Protein AF-A0AAV6ZSX0-F1 (afdb_monomer)

Secondary structure (DSSP, 8-state):
-EEEEE-TTS-EEEEEE-TTS-EEEEEEEE-TTS-EEEEEEE--SSS--EEEEEEE------------

Structure (mmCIF, N/CA/C/O backbone):
data_AF-A0AAV6ZSX0-F1
#
_entry.id   AF-A0AAV6ZSX0-F1
#
loop_
_atom_site.group_PDB
_atom_site.id
_atom_site.type_symbol
_atom_site.label_atom_id
_atom_site.label_alt_id
_atom_site.label_comp_id
_atom_site.label_asym_id
_atom_site.label_entity_id
_atom_site.label_seq_id
_atom_site.pdbx_PDB_ins_code
_atom_site.Cartn_x
_atom_site.Cartn_y
_atom_site.Cartn_z
_atom_site.occupancy
_atom_site.B_iso_or_equiv
_atom_site.auth_seq_id
_atom_site.auth_comp_id
_atom_site.auth_asym_id
_atom_site.auth_atom_id
_atom_site.pdbx_PDB_model_num
ATOM 1 N N . GLY A 1 1 ? -11.398 -3.663 7.700 1.00 86.06 1 GLY A N 1
ATOM 2 C CA . GLY A 1 1 ? -11.635 -4.951 7.015 1.00 86.06 1 GLY A CA 1
ATOM 3 C C . GLY A 1 1 ? -11.164 -4.887 5.571 1.00 86.06 1 GLY A C 1
ATOM 4 O O . GLY A 1 1 ? -10.611 -3.859 5.197 1.00 86.06 1 GLY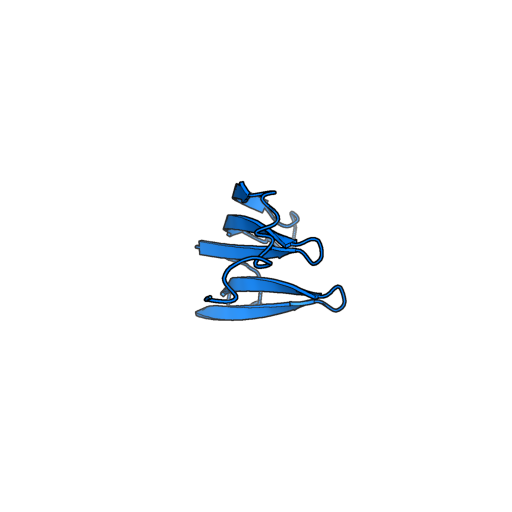 A O 1
ATOM 5 N N . PRO A 1 2 ? -11.346 -5.949 4.768 1.00 93.50 2 PRO A N 1
ATOM 6 C CA . PRO A 1 2 ? -10.979 -5.946 3.351 1.00 93.50 2 PRO A CA 1
ATOM 7 C C . PRO A 1 2 ? -11.820 -4.934 2.565 1.00 93.50 2 PRO A C 1
ATOM 9 O O . PRO A 1 2 ? -12.994 -4.727 2.875 1.00 93.50 2 PRO A O 1
ATOM 12 N N . GLY A 1 3 ? -11.231 -4.322 1.545 1.00 94.12 3 GLY A N 1
ATOM 13 C CA . GLY A 1 3 ? -11.910 -3.363 0.686 1.00 94.12 3 GLY A CA 1
ATOM 14 C C . GLY A 1 3 ? -11.132 -3.054 -0.587 1.00 94.12 3 GLY A C 1
ATOM 15 O O . GLY A 1 3 ? -10.027 -3.559 -0.807 1.00 94.12 3 GLY A O 1
ATOM 16 N N . VAL A 1 4 ? -11.721 -2.186 -1.406 1.00 94.31 4 VAL A N 1
ATOM 17 C CA . VAL A 1 4 ? -11.1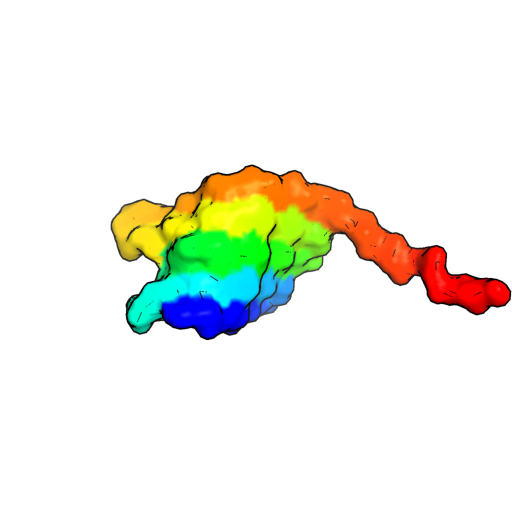03 -1.656 -2.621 1.00 94.31 4 VAL A CA 1
ATOM 18 C C . VAL A 1 4 ? -11.260 -0.140 -2.627 1.00 94.31 4 VAL A C 1
ATOM 20 O O . VAL A 1 4 ? -12.359 0.368 -2.408 1.00 94.31 4 VAL A O 1
ATOM 23 N N . LEU A 1 5 ? -10.167 0.578 -2.871 1.00 92.75 5 LEU A N 1
ATOM 24 C CA . LEU A 1 5 ? -10.145 2.025 -3.059 1.00 92.75 5 LEU A CA 1
ATOM 25 C C . LEU A 1 5 ? -9.750 2.323 -4.503 1.00 92.75 5 LEU A C 1
ATOM 27 O O . LEU A 1 5 ? -8.719 1.850 -4.972 1.00 92.75 5 LEU A O 1
ATOM 31 N N . ILE A 1 6 ? -10.554 3.133 -5.184 1.00 94.06 6 ILE A N 1
ATOM 32 C CA . ILE A 1 6 ? -10.279 3.615 -6.537 1.00 94.06 6 ILE A CA 1
ATOM 33 C C . ILE A 1 6 ? -10.153 5.131 -6.449 1.00 94.06 6 ILE A C 1
ATOM 35 O O . ILE A 1 6 ? -11.056 5.795 -5.938 1.00 94.06 6 ILE A O 1
ATOM 39 N N . THR A 1 7 ? -9.025 5.668 -6.900 1.00 91.06 7 THR A N 1
ATOM 40 C CA . THR A 1 7 ? -8.795 7.115 -6.953 1.00 91.06 7 THR A CA 1
ATOM 41 C C . THR A 1 7 ? -9.239 7.694 -8.294 1.00 91.06 7 THR A C 1
ATOM 43 O O . THR A 1 7 ? -9.400 6.967 -9.276 1.00 91.06 7 THR A O 1
ATOM 46 N N . GLU A 1 8 ? -9.406 9.017 -8.346 1.00 93.94 8 GLU A N 1
ATOM 47 C CA . GLU A 1 8 ? -9.759 9.742 -9.576 1.00 93.94 8 GLU A CA 1
ATOM 48 C C . GLU A 1 8 ? -8.719 9.548 -10.686 1.00 93.94 8 GLU A C 1
ATOM 50 O O . GLU A 1 8 ? -9.079 9.482 -11.855 1.00 93.94 8 GLU A O 1
ATOM 55 N N . ASP A 1 9 ? -7.449 9.358 -10.321 1.00 91.88 9 ASP A N 1
ATOM 56 C CA . ASP A 1 9 ? -6.376 9.054 -11.267 1.00 91.88 9 ASP A CA 1
ATOM 57 C C . ASP A 1 9 ? -6.440 7.635 -11.854 1.00 91.88 9 ASP A C 1
ATOM 59 O O . ASP A 1 9 ? -5.533 7.276 -12.591 1.00 91.88 9 ASP A O 1
ATOM 63 N N . ASN A 1 10 ? -7.440 6.803 -11.536 1.00 91.25 10 ASN A N 1
ATOM 64 C CA . ASN A 1 10 ? -7.517 5.368 -11.872 1.00 91.25 10 ASN A CA 1
ATOM 65 C C . ASN A 1 10 ? -6.496 4.472 -11.144 1.00 91.25 10 ASN A C 1
ATOM 67 O O . ASN A 1 10 ? -6.272 3.333 -11.557 1.00 91.25 10 ASN A O 1
ATOM 71 N N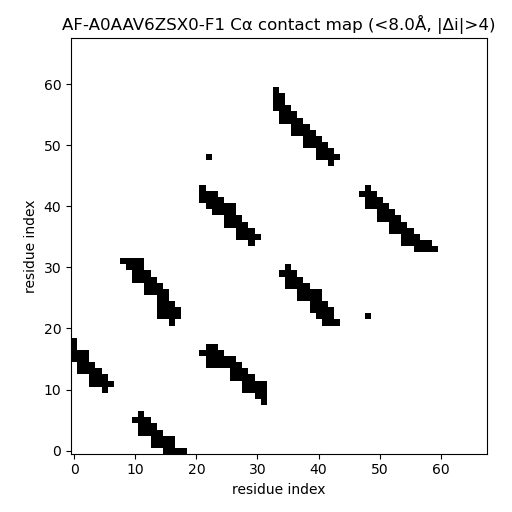 . THR A 1 11 ? -5.905 4.933 -10.039 1.00 92.00 11 THR A N 1
ATOM 72 C CA . THR A 1 11 ? -5.121 4.048 -9.167 1.00 92.00 11 THR A CA 1
ATOM 73 C C . THR A 1 11 ? -6.066 3.216 -8.305 1.00 92.00 11 THR A C 1
ATOM 75 O O . THR A 1 11 ? -7.022 3.733 -7.727 1.00 92.00 11 THR A O 1
ATOM 78 N N . LEU A 1 12 ? -5.797 1.918 -8.214 1.00 94.50 12 LEU A N 1
ATOM 79 C CA . LEU A 1 12 ? -6.632 0.940 -7.530 1.00 94.50 12 LEU A CA 1
ATOM 80 C C . LEU A 1 12 ? -5.844 0.281 -6.401 1.00 94.50 12 LEU A C 1
ATOM 82 O O . LEU A 1 12 ? -4.771 -0.266 -6.623 1.00 94.50 12 LEU A O 1
ATOM 86 N N . TYR A 1 13 ? -6.377 0.321 -5.187 1.00 93.75 13 TYR A N 1
ATOM 87 C CA . TYR A 1 13 ? -5.837 -0.385 -4.033 1.00 93.75 13 TYR A CA 1
ATOM 88 C C . TYR A 1 13 ? -6.816 -1.456 -3.570 1.00 93.75 13 TYR A C 1
ATOM 90 O O . TYR A 1 13 ? -7.957 -1.146 -3.243 1.00 93.75 13 TYR A O 1
ATOM 98 N N . GLU A 1 14 ? -6.354 -2.694 -3.483 1.00 96.19 14 GLU A N 1
ATOM 99 C CA . GLU A 1 14 ? -7.084 -3.832 -2.933 1.00 96.19 14 GLU A CA 1
ATOM 100 C C . GLU A 1 14 ? -6.358 -4.301 -1.680 1.00 96.19 14 GLU A C 1
ATOM 102 O O . GLU A 1 14 ? -5.190 -4.679 -1.746 1.00 96.19 14 GLU A O 1
ATOM 107 N N . GLY A 1 15 ? -7.016 -4.286 -0.529 1.00 94.75 15 GLY A N 1
ATOM 108 C CA . GLY A 1 15 ? -6.350 -4.678 0.706 1.00 94.75 15 GLY A CA 1
ATOM 109 C C . GLY A 1 15 ? -7.188 -4.440 1.941 1.00 94.75 15 GLY A C 1
ATOM 110 O O . GLY A 1 15 ? -8.411 -4.311 1.871 1.00 94.75 15 GLY A O 1
ATOM 111 N N . GLU A 1 16 ? -6.525 -4.400 3.088 1.00 94.94 16 GLU A N 1
ATOM 112 C CA . G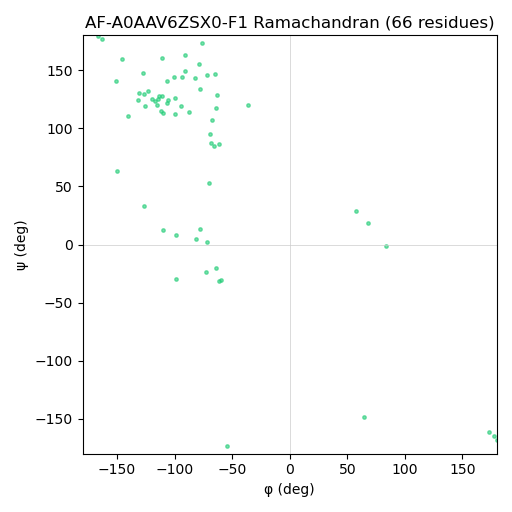LU A 1 16 ? -7.194 -4.168 4.360 1.00 94.94 16 GLU A CA 1
ATOM 113 C C . GLU A 1 16 ? -7.236 -2.672 4.710 1.00 94.94 16 GLU A C 1
ATOM 115 O O . GLU A 1 16 ? -6.378 -1.867 4.337 1.00 94.94 16 GLU A O 1
ATOM 120 N N . PHE A 1 17 ? -8.293 -2.302 5.426 1.00 93.19 17 PHE A N 1
ATOM 121 C CA . PHE A 1 17 ? -8.564 -0.950 5.890 1.00 93.19 17 PHE A CA 1
ATOM 122 C C . PHE A 1 17 ? -8.815 -0.945 7.393 1.00 93.19 17 PHE A C 1
ATOM 124 O O . PHE A 1 17 ? -9.383 -1.897 7.943 1.00 93.19 17 PHE A O 1
ATOM 131 N N . THR A 1 18 ? -8.429 0.139 8.053 1.00 91.62 18 THR A N 1
ATOM 132 C CA . THR A 1 18 ? -8.828 0.430 9.432 1.00 91.62 18 THR A CA 1
ATOM 133 C C . THR A 1 18 ? -10.272 0.931 9.492 1.00 91.62 18 THR A C 1
ATOM 135 O O . THR A 1 18 ? -10.910 1.168 8.464 1.00 91.62 18 THR A O 1
ATOM 138 N N . GLU A 1 19 ? -10.792 1.102 10.705 1.00 89.06 19 GLU A N 1
ATOM 139 C CA . GLU A 1 19 ? -12.105 1.714 10.944 1.00 89.06 19 GLU A CA 1
ATOM 140 C C . GLU A 1 19 ? -12.161 3.166 10.433 1.00 89.06 19 GLU A C 1
ATOM 142 O O . GLU A 1 19 ? -13.182 3.593 9.901 1.00 89.06 19 GLU A O 1
ATOM 147 N N . ASP A 1 20 ? -11.031 3.877 10.458 1.00 88.56 20 ASP A N 1
ATOM 148 C CA . ASP A 1 20 ? -10.869 5.232 9.906 1.00 88.56 20 ASP A CA 1
ATOM 149 C C . ASP A 1 20 ? -10.709 5.272 8.373 1.00 88.56 20 ASP A C 1
ATOM 151 O O . ASP A 1 20 ? -10.282 6.285 7.815 1.00 88.56 20 ASP A O 1
ATOM 155 N N . CYS A 1 21 ? -10.992 4.167 7.673 1.00 85.75 21 CYS A N 1
ATOM 156 C CA . CYS A 1 21 ? -10.812 4.033 6.222 1.00 85.75 21 CYS A CA 1
ATOM 157 C C . CYS A 1 21 ? -9.365 4.285 5.747 1.00 85.75 21 CYS A C 1
ATOM 159 O O . CYS A 1 21 ? -9.128 4.701 4.610 1.00 85.75 21 CYS A O 1
ATOM 161 N N . LEU A 1 22 ? -8.375 4.017 6.603 1.00 89.88 22 LEU A N 1
ATOM 162 C CA . LEU A 1 22 ? -6.958 4.109 6.258 1.00 89.88 22 LEU A CA 1
ATOM 163 C C . LEU A 1 22 ? -6.429 2.749 5.802 1.00 89.88 22 LEU A C 1
ATOM 165 O O . LEU A 1 22 ? -6.820 1.716 6.337 1.00 89.88 22 LEU A O 1
ATOM 169 N N . LEU A 1 23 ? -5.511 2.751 4.832 1.00 91.19 23 LEU A N 1
ATOM 170 C CA . LEU A 1 23 ? -4.865 1.533 4.344 1.00 91.19 23 LEU A CA 1
ATOM 171 C C . LEU A 1 23 ? -4.047 0.899 5.475 1.00 91.19 23 LEU A C 1
ATOM 173 O O . LEU A 1 23 ? -3.213 1.566 6.095 1.00 91.19 23 LEU A O 1
ATOM 177 N N . SER A 1 24 ? -4.266 -0.386 5.719 1.00 92.94 24 SER A N 1
ATOM 178 C CA . SER A 1 24 ? -3.558 -1.153 6.739 1.00 92.94 24 SER A CA 1
ATOM 179 C C . SER A 1 24 ? -3.355 -2.590 6.274 1.00 92.94 24 SER A C 1
ATOM 181 O O . SER A 1 24 ? -4.060 -3.061 5.391 1.00 92.94 24 SER A O 1
ATOM 183 N N . GLY A 1 25 ? -2.404 -3.305 6.868 1.00 92.56 25 GLY A N 1
ATOM 184 C CA . GLY A 1 25 ? -2.211 -4.726 6.594 1.00 92.56 25 GLY A CA 1
ATOM 185 C C . GLY A 1 25 ? -1.790 -5.008 5.154 1.00 92.56 25 GLY A C 1
ATOM 186 O O . GLY A 1 25 ? -1.056 -4.233 4.542 1.00 92.56 25 GLY A O 1
ATOM 187 N N . LYS A 1 26 ? -2.188 -6.163 4.623 1.00 95.06 26 LYS A N 1
ATOM 188 C CA . LYS A 1 26 ? -1.748 -6.599 3.291 1.00 95.06 26 LYS A CA 1
ATOM 189 C C . LYS A 1 26 ? -2.596 -5.958 2.199 1.00 95.06 26 LYS A C 1
ATOM 191 O O . LYS A 1 26 ? -3.813 -5.838 2.334 1.00 95.06 26 LYS A O 1
ATOM 196 N N . GLY A 1 27 ? -1.954 -5.619 1.086 1.00 94.94 27 GLY A N 1
ATOM 197 C CA . GLY A 1 27 ? -2.653 -5.107 -0.080 1.00 94.94 27 GLY A CA 1
ATOM 198 C C . GLY A 1 27 ? -1.853 -5.151 -1.377 1.00 94.94 27 GLY A C 1
ATOM 199 O O . GLY A 1 27 ? -0.681 -5.538 -1.423 1.00 94.94 27 GLY A O 1
ATOM 200 N N . LYS A 1 28 ? -2.527 -4.733 -2.441 1.00 95.50 28 LYS A N 1
ATOM 201 C CA . LYS A 1 28 ? -2.022 -4.558 -3.796 1.00 95.50 28 LYS A CA 1
ATOM 202 C C . LYS A 1 28 ? -2.472 -3.192 -4.299 1.00 95.50 28 LYS A C 1
ATOM 204 O O . LYS A 1 28 ? -3.660 -2.903 -4.322 1.00 95.50 28 LYS A O 1
ATOM 209 N N . LEU A 1 29 ? -1.520 -2.372 -4.723 1.00 93.56 29 LEU A N 1
ATOM 210 C CA . LEU A 1 29 ? -1.744 -1.064 -5.323 1.00 93.56 29 LEU A CA 1
ATOM 211 C C . LEU A 1 29 ? -1.388 -1.138 -6.810 1.00 93.56 29 LEU A C 1
ATOM 213 O O . LEU A 1 29 ? -0.228 -1.329 -7.155 1.00 93.56 29 LEU A O 1
ATOM 217 N N . THR A 1 30 ? -2.377 -1.003 -7.678 1.00 94.06 30 THR A N 1
ATOM 218 C CA . THR A 1 30 ? -2.230 -0.930 -9.131 1.00 94.06 30 THR A CA 1
ATOM 219 C C . THR A 1 30 ? -2.307 0.529 -9.547 1.00 94.06 30 THR A C 1
ATOM 221 O O . THR A 1 30 ? -3.345 1.171 -9.407 1.00 94.06 30 THR A O 1
ATOM 224 N N . PHE A 1 31 ? -1.197 1.063 -10.030 1.00 91.81 31 PHE A N 1
ATOM 225 C CA . PHE A 1 31 ? -1.109 2.415 -10.551 1.00 91.81 31 PHE A CA 1
ATOM 226 C C . PHE A 1 31 ? -1.683 2.482 -11.964 1.00 91.81 31 PHE A C 1
ATOM 228 O O . PHE A 1 31 ? -1.664 1.515 -12.724 1.00 91.81 31 PHE A O 1
ATOM 235 N N . SER A 1 32 ? -2.123 3.670 -12.350 1.00 90.81 32 SER A N 1
ATOM 236 C CA . SER A 1 32 ? -2.728 3.953 -13.656 1.00 90.81 32 SER A CA 1
ATOM 237 C C . SER A 1 32 ? -1.767 3.747 -14.829 1.00 90.81 32 SER A C 1
ATOM 239 O O . SER A 1 32 ? -2.191 3.550 -15.961 1.00 90.81 32 SER A O 1
ATOM 241 N N . ASN A 1 33 ? -0.460 3.765 -14.559 1.00 89.31 33 ASN A N 1
ATOM 242 C CA . ASN A 1 33 ? 0.594 3.435 -15.520 1.00 89.31 33 ASN A CA 1
ATOM 243 C C . ASN A 1 33 ? 0.821 1.914 -15.681 1.00 89.31 33 ASN A C 1
ATOM 245 O O . ASN A 1 33 ? 1.750 1.503 -16.374 1.00 89.31 33 ASN A O 1
ATOM 249 N N . GLY A 1 34 ? 0.009 1.078 -15.029 1.00 88.00 34 GLY A N 1
ATOM 250 C CA . GLY A 1 34 ? 0.110 -0.380 -15.056 1.00 88.00 34 GLY A CA 1
ATOM 251 C C . GLY A 1 34 ? 1.115 -0.969 -14.065 1.00 88.00 34 GLY A C 1
ATOM 252 O O . GLY A 1 34 ? 1.228 -2.187 -13.981 1.00 88.00 34 GLY A O 1
ATOM 253 N N . PHE A 1 35 ? 1.835 -0.153 -13.290 1.00 92.19 35 PHE A N 1
ATOM 254 C CA . PHE A 1 35 ? 2.719 -0.675 -12.248 1.00 92.19 35 PHE A CA 1
ATOM 255 C C . PHE A 1 35 ? 1.900 -1.233 -11.091 1.00 92.19 35 PHE A C 1
ATOM 257 O O . PHE A 1 35 ? 0.856 -0.691 -10.730 1.00 92.19 35 PHE A O 1
ATOM 264 N N . THR A 1 36 ? 2.395 -2.289 -10.456 1.00 94.00 36 THR A N 1
ATOM 265 C CA . THR A 1 36 ? 1.732 -2.895 -9.300 1.00 94.00 36 THR A CA 1
ATOM 266 C C . THR A 1 36 ? 2.682 -2.995 -8.123 1.00 94.00 36 THR A C 1
ATOM 268 O O . THR A 1 36 ? 3.774 -3.539 -8.250 1.00 94.00 36 THR A O 1
ATOM 271 N N . LEU A 1 37 ? 2.255 -2.526 -6.959 1.00 93.88 37 LEU A N 1
ATOM 272 C CA . LEU A 1 37 ? 2.967 -2.645 -5.698 1.00 93.88 37 LEU A CA 1
ATOM 273 C C . LEU A 1 37 ? 2.200 -3.588 -4.772 1.00 93.88 37 LEU A C 1
ATOM 275 O O . LEU A 1 37 ? 1.093 -3.273 -4.342 1.00 93.88 37 LEU A O 1
ATOM 279 N N . VAL A 1 38 ? 2.791 -4.735 -4.448 1.00 95.31 38 VAL A N 1
ATOM 280 C CA . VAL A 1 38 ? 2.200 -5.722 -3.532 1.00 95.31 38 VAL A CA 1
ATOM 281 C C . VAL A 1 38 ? 3.012 -5.752 -2.250 1.00 95.31 38 VAL A C 1
ATOM 283 O O . VAL A 1 38 ? 4.232 -5.916 -2.290 1.00 95.31 38 VAL A O 1
ATOM 286 N N . GLY A 1 39 ? 2.348 -5.603 -1.108 1.00 95.12 39 GLY A N 1
ATOM 287 C CA . GLY A 1 39 ? 3.045 -5.505 0.166 1.00 95.12 39 GLY A CA 1
ATOM 288 C C . GLY A 1 39 ? 2.137 -5.268 1.360 1.00 95.12 39 GLY A C 1
ATOM 289 O O . GLY A 1 39 ? 0.921 -5.446 1.298 1.00 95.12 39 GLY A O 1
ATOM 290 N N . THR A 1 40 ? 2.761 -4.858 2.456 1.00 95.25 40 THR A N 1
ATOM 291 C CA . THR A 1 40 ? 2.075 -4.425 3.670 1.00 95.25 40 THR A CA 1
ATOM 292 C C . THR A 1 40 ? 2.028 -2.906 3.692 1.00 95.25 40 THR A C 1
ATOM 294 O O . THR A 1 40 ? 3.067 -2.254 3.586 1.00 95.25 40 THR A O 1
ATOM 297 N N . PHE A 1 41 ? 0.835 -2.348 3.844 1.00 93.19 41 PHE A N 1
ATOM 298 C CA . PHE A 1 41 ? 0.564 -0.922 3.875 1.00 93.19 41 PHE A CA 1
ATOM 299 C C . PHE A 1 41 ? 0.247 -0.494 5.301 1.00 93.19 41 PHE A C 1
ATOM 301 O O . PHE A 1 41 ? -0.430 -1.194 6.053 1.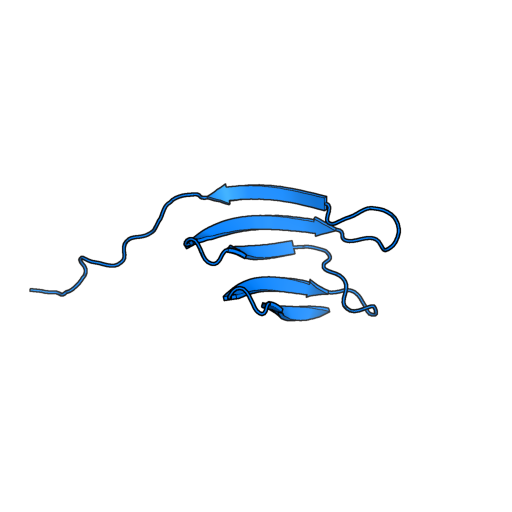00 93.19 41 PHE A O 1
ATOM 308 N N . ASN A 1 42 ? 0.746 0.672 5.679 1.00 90.88 42 ASN A N 1
ATOM 309 C CA . ASN A 1 42 ? 0.407 1.306 6.936 1.00 90.88 42 ASN A CA 1
ATOM 310 C C . ASN A 1 42 ? 0.273 2.804 6.693 1.00 90.88 42 ASN A C 1
ATOM 312 O O . ASN A 1 42 ? 1.247 3.49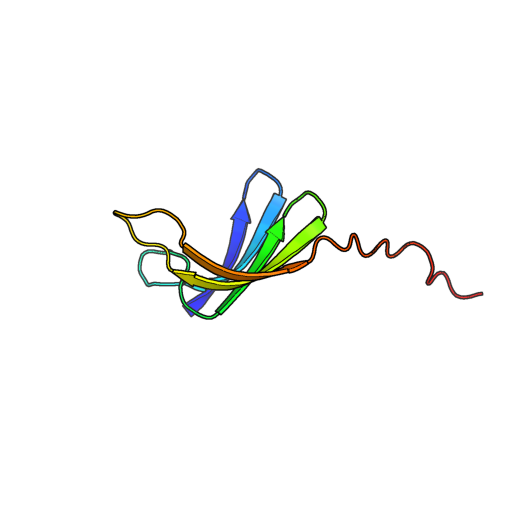6 6.387 1.00 90.88 42 ASN A O 1
ATOM 316 N N . LYS A 1 43 ? -0.957 3.301 6.776 1.00 87.94 43 LYS A N 1
ATOM 317 C CA . LYS A 1 43 ? -1.238 4.727 6.701 1.00 87.94 43 LYS A CA 1
ATOM 318 C C . LYS A 1 43 ? -1.589 5.231 8.089 1.00 87.94 43 LYS A C 1
ATOM 320 O O . LYS A 1 43 ? -2.521 4.735 8.715 1.00 87.94 43 LYS A O 1
ATOM 325 N N . THR A 1 44 ? -0.862 6.246 8.539 1.00 82.19 44 THR A N 1
ATOM 326 C CA . THR A 1 44 ? -1.186 6.969 9.770 1.00 82.19 44 THR A CA 1
ATOM 327 C C . THR A 1 44 ? -1.657 8.375 9.425 1.00 82.19 44 THR A C 1
ATOM 329 O O . THR A 1 44 ? -1.418 8.879 8.329 1.00 82.19 44 THR A O 1
ATOM 332 N N . THR A 1 45 ? -2.356 9.025 10.346 1.00 76.31 45 THR A N 1
ATOM 333 C CA . THR A 1 45 ? -2.822 10.406 10.151 1.00 76.31 45 THR A CA 1
ATOM 334 C C . THR A 1 45 ? -1.683 11.426 10.237 1.00 76.31 45 THR A C 1
ATOM 336 O O . THR A 1 45 ? -1.793 12.509 9.671 1.00 76.31 45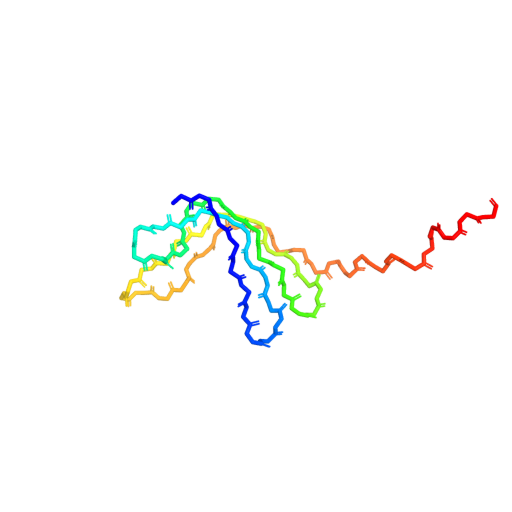 THR A O 1
ATOM 339 N N . GLN A 1 46 ? -0.585 11.083 10.922 1.00 78.81 46 GLN A N 1
ATOM 340 C CA . GLN A 1 46 ? 0.552 11.977 11.184 1.00 78.81 46 GLN A CA 1
ATOM 341 C C . GLN A 1 46 ? 1.733 11.768 10.230 1.00 78.81 46 GLN A C 1
ATOM 343 O O . GLN A 1 46 ? 2.457 12.713 9.929 1.00 78.81 46 GLN A O 1
ATOM 348 N N . SER A 1 47 ? 1.913 10.544 9.744 1.00 72.62 47 SER A N 1
ATOM 349 C CA . SER A 1 47 ? 2.953 10.166 8.790 1.00 72.62 47 SER A CA 1
ATOM 350 C C . SER A 1 47 ? 2.269 9.556 7.577 1.00 72.62 47 SER A C 1
ATOM 352 O O . SER A 1 47 ? 1.384 8.717 7.744 1.00 72.62 47 SER A O 1
ATOM 354 N N . GLY A 1 48 ? 2.649 9.996 6.375 1.00 84.06 48 GLY A N 1
ATOM 355 C CA . GLY A 1 48 ? 2.046 9.569 5.109 1.00 84.06 48 GLY A CA 1
ATOM 356 C C . GLY A 1 48 ? 2.020 8.049 4.889 1.00 84.06 48 GLY A C 1
ATOM 357 O O . GLY A 1 48 ? 2.358 7.251 5.758 1.00 84.06 48 GLY A O 1
ATOM 358 N N . LEU A 1 49 ? 1.605 7.620 3.698 1.00 86.94 49 LEU A N 1
ATOM 359 C CA . LEU A 1 49 ? 1.510 6.192 3.403 1.00 86.94 49 LEU A CA 1
ATOM 360 C C . LEU A 1 49 ? 2.895 5.533 3.451 1.00 86.94 49 LEU A C 1
ATOM 362 O O . LEU A 1 49 ? 3.765 5.853 2.643 1.00 86.94 49 LEU A O 1
ATOM 366 N N . GLN A 1 50 ? 3.074 4.589 4.371 1.00 90.38 50 GLN A N 1
ATOM 367 C CA . GLN A 1 50 ? 4.229 3.705 4.403 1.00 90.38 50 GLN A CA 1
ATOM 368 C C . GLN A 1 50 ? 3.852 2.350 3.820 1.00 90.38 50 GLN A C 1
ATOM 370 O O . GLN A 1 50 ? 2.729 1.864 3.981 1.00 90.38 50 GLN A O 1
ATOM 375 N N . THR A 1 51 ? 4.798 1.737 3.120 1.00 91.06 51 THR A N 1
ATOM 376 C CA . THR A 1 51 ? 4.597 0.438 2.488 1.00 91.06 51 THR A CA 1
ATOM 377 C C . THR A 1 51 ? 5.910 -0.322 2.409 1.00 91.06 51 THR A C 1
ATOM 379 O O . THR A 1 51 ? 6.967 0.260 2.157 1.00 91.06 51 THR A O 1
ATOM 382 N N . GLN A 1 52 ? 5.842 -1.626 2.647 1.00 93.94 52 GLN A N 1
ATOM 383 C CA . GLN A 1 52 ? 6.949 -2.550 2.453 1.00 93.94 52 GLN A CA 1
ATOM 384 C C . GLN A 1 52 ? 6.472 -3.674 1.542 1.00 93.94 52 GLN A C 1
ATOM 386 O O . GLN A 1 52 ? 5.529 -4.393 1.875 1.00 93.94 52 GLN A O 1
ATOM 391 N N . GLY A 1 53 ? 7.117 -3.825 0.390 1.00 93.50 53 GLY A N 1
ATOM 392 C CA . GLY A 1 53 ? 6.656 -4.754 -0.627 1.00 93.50 53 GLY A CA 1
ATOM 393 C C . GLY A 1 53 ? 7.528 -4.771 -1.870 1.00 93.50 53 GLY A C 1
ATOM 394 O O . GLY A 1 53 ? 8.624 -4.211 -1.892 1.00 93.50 53 GLY A O 1
ATOM 395 N N . VAL A 1 54 ? 7.011 -5.423 -2.905 1.00 94.44 54 VAL A N 1
ATOM 396 C CA . VAL A 1 54 ? 7.647 -5.533 -4.216 1.00 94.44 54 VAL A CA 1
ATOM 397 C C . VAL A 1 54 ? 6.893 -4.646 -5.194 1.00 94.44 54 VAL A C 1
ATOM 399 O O . VAL A 1 54 ? 5.688 -4.814 -5.391 1.00 94.44 54 VAL A O 1
ATOM 402 N N . LEU A 1 55 ? 7.613 -3.699 -5.798 1.00 93.88 55 LEU A N 1
ATOM 403 C CA . LEU A 1 55 ? 7.126 -2.920 -6.927 1.00 93.88 55 LEU A CA 1
ATOM 404 C C . LEU A 1 55 ? 7.442 -3.678 -8.216 1.00 93.88 55 LEU A C 1
ATOM 406 O O . LEU A 1 55 ? 8.605 -3.832 -8.587 1.00 93.88 55 LEU A O 1
ATOM 410 N N . SER A 1 56 ? 6.403 -4.124 -8.903 1.00 92.62 56 SER A N 1
ATOM 411 C CA . SER A 1 56 ? 6.482 -4.651 -10.257 1.00 92.62 56 SER A CA 1
ATOM 412 C C . SER A 1 56 ? 6.181 -3.524 -11.237 1.00 92.62 56 SER A C 1
ATOM 414 O O . SER A 1 56 ? 5.097 -2.943 -11.226 1.00 92.62 56 SER A O 1
ATOM 416 N N . THR A 1 57 ? 7.156 -3.217 -12.086 1.00 88.56 57 THR A N 1
ATOM 417 C CA . THR A 1 57 ? 7.020 -2.265 -13.199 1.00 88.56 57 THR A CA 1
ATOM 418 C C . THR A 1 57 ? 6.761 -2.970 -14.525 1.00 88.56 57 THR A C 1
ATOM 420 O O . THR A 1 57 ? 6.843 -2.349 -15.581 1.00 88.56 57 THR A O 1
ATOM 423 N N . ASP A 1 58 ? 6.527 -4.281 -14.473 1.00 80.06 58 ASP A N 1
ATOM 424 C CA . ASP A 1 58 ? 6.226 -5.076 -15.649 1.00 80.06 58 ASP A CA 1
ATOM 425 C C . ASP A 1 58 ? 4.858 -4.639 -16.163 1.00 80.06 58 ASP A C 1
ATOM 427 O O . ASP A 1 58 ? 3.827 -4.881 -15.534 1.00 80.06 58 ASP A O 1
ATOM 431 N N . HIS A 1 59 ? 4.865 -3.922 -17.282 1.00 62.47 59 HIS A N 1
ATOM 432 C CA . HIS A 1 59 ? 3.665 -3.719 -18.064 1.00 62.47 59 HIS A CA 1
ATOM 433 C C . HIS A 1 59 ? 3.369 -5.096 -18.657 1.00 62.47 59 HIS A C 1
ATOM 435 O O . HIS A 1 59 ? 3.995 -5.485 -19.643 1.00 62.47 59 HIS A O 1
ATOM 441 N N . GLN A 1 60 ? 2.501 -5.881 -18.009 1.00 55.97 60 GLN A N 1
ATOM 442 C CA . GLN A 1 60 ? 1.954 -7.077 -18.642 1.00 55.97 60 GLN A CA 1
ATOM 443 C C . GLN A 1 60 ? 1.095 -6.595 -19.806 1.00 55.97 60 GLN A C 1
ATOM 445 O O . GLN A 1 60 ? -0.106 -6.372 -19.684 1.00 55.97 60 GLN A O 1
ATOM 450 N N . ASP A 1 61 ? 1.766 -6.366 -20.927 1.00 48.84 61 ASP A N 1
ATOM 451 C CA . ASP A 1 61 ? 1.193 -6.191 -22.243 1.00 48.84 61 ASP A CA 1
ATOM 452 C C . ASP A 1 61 ? 0.464 -7.510 -22.554 1.00 48.84 61 ASP A C 1
ATOM 454 O O . ASP A 1 61 ? 1.025 -8.452 -23.120 1.00 48.84 61 ASP A O 1
ATOM 458 N N . GLU A 1 62 ? -0.793 -7.631 -22.119 1.00 52.09 62 GLU A N 1
ATOM 459 C CA . GLU A 1 62 ? -1.709 -8.710 -22.506 1.00 52.09 62 GLU A CA 1
ATOM 460 C C . GLU A 1 62 ? -2.124 -8.554 -23.982 1.00 52.09 62 GLU A C 1
ATOM 462 O O . GLU A 1 62 ? -3.304 -8.541 -24.334 1.00 52.09 62 GLU A O 1
ATOM 467 N N . THR A 1 63 ? -1.149 -8.438 -24.885 1.00 52.06 63 THR A N 1
ATOM 468 C CA . THR A 1 63 ? -1.397 -8.211 -26.314 1.00 52.06 63 THR A CA 1
ATOM 469 C C . THR A 1 63 ? -1.063 -9.420 -27.187 1.00 52.06 63 THR A C 1
ATOM 471 O O . THR A 1 63 ? -1.086 -9.295 -28.404 1.00 52.06 63 THR A O 1
ATOM 474 N N . LEU A 1 64 ? -0.838 -10.624 -26.639 1.00 55.03 64 LEU A N 1
ATOM 475 C CA . LEU A 1 64 ? -0.721 -11.848 -27.460 1.00 55.03 64 LEU A CA 1
ATOM 476 C C . LEU A 1 64 ? -1.191 -13.137 -26.753 1.00 55.03 64 LEU A C 1
ATOM 478 O O . LEU A 1 64 ? -0.445 -14.094 -26.586 1.00 55.03 64 LEU A O 1
ATOM 482 N N . GLN A 1 65 ? -2.479 -13.209 -26.413 1.00 49.91 65 GLN A N 1
ATOM 483 C CA . GLN A 1 65 ? -3.210 -14.489 -26.319 1.00 49.91 65 GLN A CA 1
ATOM 484 C C . GLN A 1 65 ? -4.495 -14.452 -27.170 1.00 49.91 65 GLN A C 1
ATOM 486 O O . GLN A 1 65 ? -5.499 -15.095 -26.859 1.00 49.91 65 GLN A O 1
ATOM 491 N N . ARG A 1 66 ? -4.479 -13.730 -28.306 1.00 53.72 66 ARG A N 1
ATOM 492 C CA . ARG A 1 66 ? -5.382 -14.068 -29.417 1.00 53.72 66 ARG A CA 1
ATOM 493 C C . ARG A 1 66 ? -4.906 -15.404 -29.984 1.00 53.72 66 ARG A C 1
ATOM 495 O O . ARG A 1 66 ? -4.057 -15.441 -30.867 1.00 53.72 66 ARG A O 1
ATOM 502 N N . LYS A 1 67 ? -5.427 -16.479 -29.386 1.00 52.16 67 LYS A N 1
ATOM 503 C CA . LYS A 1 67 ? -5.401 -17.853 -29.891 1.00 52.16 67 LYS A CA 1
ATOM 504 C C . LYS A 1 67 ? -5.553 -17.850 -31.418 1.00 52.16 67 LYS A C 1
ATOM 506 O O . LYS A 1 67 ? -6.566 -17.359 -31.918 1.00 52.16 67 LYS A O 1
ATOM 511 N N . LEU A 1 68 ? -4.550 -18.381 -32.112 1.00 52.16 68 LEU A N 1
ATOM 512 C CA . LEU A 1 68 ? -4.709 -19.010 -33.424 1.00 52.16 68 LEU A CA 1
ATOM 513 C C . LEU A 1 68 ? -5.081 -20.477 -33.197 1.00 52.16 68 LEU A C 1
ATOM 515 O O . LEU A 1 68 ? -4.540 -21.062 -32.229 1.00 52.16 68 LEU A O 1
#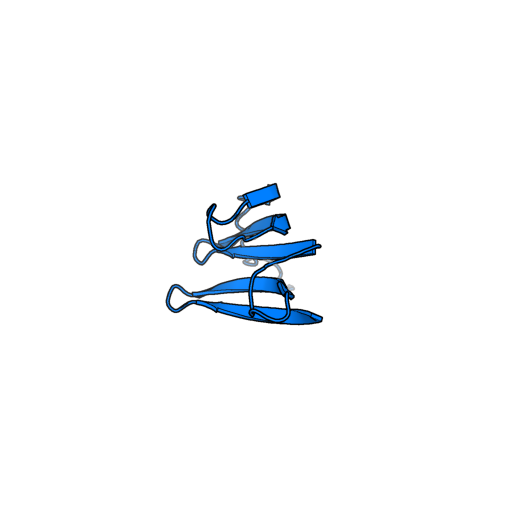

Sequence (68 aa):
GPGVLITEDNTLYEGEFTEDCLLSGKGKLTFSNGFTLVGTFNKTTQSGLQTQGVLSTDHQDETLQRKL

Radius of gyration: 14.18 Å; Cα contacts (8 Å, |Δi|>4): 128; chains: 1; bounding box: 20×31×45 Å

Solvent-accessible surface area (backbone atoms only — not comparable to full-atom values): 3962 Å² total; per-residue (Å²): 80,79,51,76,49,73,47,96,78,57,30,37,36,42,30,27,29,44,95,85,72,33,50,27,52,54,34,38,37,37,40,65,86,52,30,36,36,41,33,40,32,44,45,51,98,89,48,71,82,43,72,54,66,51,76,43,75,63,64,80,74,86,78,80,79,81,78,126

Nearest PDB structures (foldseek):
  6n8r-assembly1_A  TM=4.214E-01  e=1.242E+00  Homo sapiens
  7sny-assembly1_A  TM=3.421E-01  e=4.035E+00  Oplophorus gracilirostris
  5cyk-assembly1_B  TM=3.683E-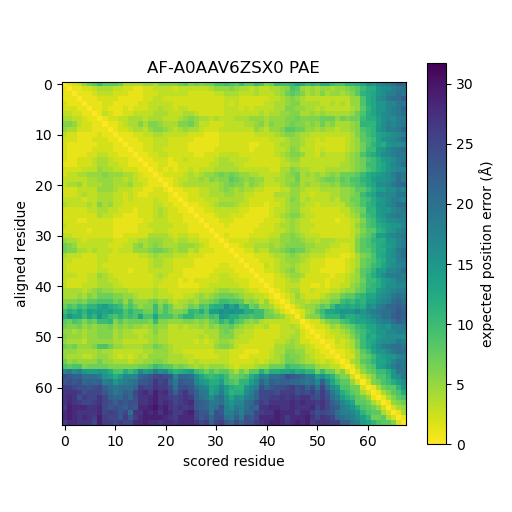01  e=6.321E+00  Thermochaetoides thermophila
  6rxy-assembly1_CG  TM=3.869E-01  e=9.902E+00  Thermochaetoides thermophila

Organism: Engystomops pustulosus (NCBI:txid76066)

pLDDT: mean 85.42, std 14.09, range [48.84, 96.19]

Foldseek 3Di:
DWDWDADPQRKIKTADADPVRHAAQWIWIQGPLRKIWTFGWDADPVDGIDTDTDIGPDNPPPPPPPPD

InterPro domains:
  IPR051984 Alsin [PTHR46089] (1-63)

Mean predicted aligned error: 7.39 Å